Protein AF-A0A811ULX1-F1 (afdb_monomer_lite)

Foldseek 3Di:
DFFPPCQKAWPPRGPDRDDDDDDDADPPGDDDDDTHIGGPDAAWGWDWDKDDDPVDIDIDIDIDHGDDDDDDDDDDDDDDDDDPDDDDDDDDDDPPDDPPNDDDDDDDAPDPCRVVVCCQPVVPCPPVQQDDADDDPVSSCVRVVSVVVSQVVCVVDVNNVVSVVSCCVVPPPPPD

InterPro domains:
  IPR008930 Terpenoid cyclases/protein prenyltransferase alpha-alpha toroid [SSF48239] (124-159)
  IPR011626 Alpha-macroglobulin-like, TED domain [PF07678] (106-167)
  IPR013783 Immunoglobulin-like fold [G3DSA:2.60.40.10] (1-75)
  IPR019742 Alpha-2-macroglobulin, conserved site [PS00477] (133-141)
  IPR047565 Alpha-macroglobulin-like, thiol-ester bond-forming region [SM01419] (125-154)
  IPR050473 Alpha-2-macroglobulin/Complement system [PTHR11412] (7-167)

pLDDT: mean 78.8, std 15.5, range [38.28, 96.44]

Radius of gyration: 26.09 Å; chains: 1; bounding box: 59×41×74 Å

Sequence (176 aa):
MESEKGQFEFLPNYGNNKQTVSAFIQRERSRTVRFKIRPTQVGAIDLKISAVSFLASDVIIKKLKVVYEGTTVWNNEDFFISGEESKIYRLSIPLNIVLGSEHIEISVMDFIMGSMLNLINSGENLDNLIHTPYGCGEQNMFTMVPNLMVLKYLQSTDNANKALNKALNNSYLDFF

Organism: Ceratitis capitata (NCBI:txid7213)

Secondary structure (DSSP, 8-state):
-B-STTSEEESSSTT-SB--------TT--------EEE-SSEEEEEEEEEE-SS-EEEEEEEEEE--SS------------TT----------TTPPTT---------SSTTHHHHHHHHS-SSHHHHSPPP-SSHHHHHHHHHHHHHHHHHHHHSTTHHHHHHHHHHHHSSS--

Structure (mmCIF, N/CA/C/O backbone):
data_AF-A0A811ULX1-F1
#
_entry.id   AF-A0A811ULX1-F1
#
loop_
_atom_site.group_PDB
_atom_site.id
_atom_site.type_symbol
_atom_site.label_atom_id
_atom_site.label_alt_id
_atom_site.label_comp_id
_atom_site.label_asym_id
_atom_site.label_entity_id
_atom_site.label_seq_id
_atom_site.pdbx_PDB_ins_code
_atom_site.Cartn_x
_atom_site.Cartn_y
_atom_site.Cartn_z
_atom_site.occupancy
_atom_site.B_iso_or_equiv
_atom_site.auth_seq_id
_atom_site.auth_comp_id
_atom_site.auth_asym_id
_atom_site.auth_atom_id
_atom_site.pdbx_PDB_model_num
ATOM 1 N N . MET A 1 1 ? 15.719 2.368 -17.580 1.00 89.69 1 MET A N 1
ATOM 2 C CA . MET A 1 1 ? 14.963 2.391 -16.313 1.00 89.69 1 MET A CA 1
ATOM 3 C C . MET A 1 1 ? 15.943 2.573 -15.173 1.00 89.69 1 MET A C 1
ATOM 5 O O . MET A 1 1 ? 17.022 1.990 -15.229 1.00 89.69 1 MET A O 1
ATOM 9 N N . GLU A 1 2 ? 15.596 3.402 -14.196 1.00 89.00 2 GLU A N 1
ATOM 10 C CA . GLU A 1 2 ? 16.445 3.752 -13.049 1.00 89.00 2 GLU A CA 1
ATOM 11 C C . GLU A 1 2 ? 15.737 3.348 -11.751 1.00 89.00 2 GLU A C 1
ATOM 13 O O . GLU A 1 2 ? 14.522 3.502 -11.650 1.00 89.00 2 GLU A O 1
ATOM 18 N N . SER A 1 3 ? 16.498 2.802 -10.802 1.00 83.31 3 SER A N 1
ATOM 19 C CA . SER A 1 3 ? 16.069 2.483 -9.440 1.00 83.31 3 SER A CA 1
ATOM 20 C C . SER A 1 3 ? 16.655 3.534 -8.507 1.00 83.31 3 SER A C 1
ATOM 22 O O . SER A 1 3 ? 17.876 3.693 -8.423 1.00 83.31 3 SER A O 1
ATOM 24 N N . GLU A 1 4 ? 15.792 4.286 -7.831 1.00 80.88 4 GLU A N 1
ATOM 25 C CA . GLU A 1 4 ? 16.216 5.230 -6.803 1.00 80.88 4 GLU A CA 1
ATOM 26 C C . GLU A 1 4 ? 16.336 4.502 -5.463 1.00 80.88 4 GLU A C 1
ATOM 28 O O . GLU A 1 4 ? 15.481 3.695 -5.109 1.00 80.88 4 GLU A O 1
ATOM 33 N N . LYS A 1 5 ? 17.404 4.785 -4.706 1.00 76.56 5 LYS A N 1
ATOM 34 C CA . LYS A 1 5 ? 17.575 4.351 -3.303 1.00 76.56 5 LYS A CA 1
ATOM 35 C C . LYS A 1 5 ? 17.432 2.836 -3.046 1.00 76.56 5 LYS A C 1
ATOM 37 O O . LYS A 1 5 ? 17.141 2.443 -1.925 1.00 76.56 5 LYS A O 1
ATOM 42 N N . GLY A 1 6 ? 17.647 1.989 -4.055 1.00 79.31 6 GLY A N 1
ATOM 43 C CA . GLY A 1 6 ? 17.601 0.532 -3.893 1.00 79.31 6 GLY A CA 1
ATOM 44 C C . GLY A 1 6 ? 16.200 -0.044 -3.654 1.00 79.31 6 GLY A C 1
ATOM 45 O O . GLY A 1 6 ? 16.096 -1.136 -3.106 1.00 79.31 6 GLY A O 1
ATOM 46 N N . GLN A 1 7 ? 15.134 0.655 -4.069 1.00 87.25 7 GLN A N 1
ATOM 47 C CA . GLN A 1 7 ? 13.739 0.211 -3.888 1.00 87.25 7 GLN A CA 1
ATOM 48 C C . GLN A 1 7 ? 13.396 -1.091 -4.641 1.00 87.25 7 GLN A C 1
ATOM 50 O O . GLN A 1 7 ? 12.436 -1.794 -4.313 1.00 87.25 7 GLN A O 1
ATOM 55 N N . PHE A 1 8 ? 14.156 -1.398 -5.690 1.00 90.56 8 PHE A N 1
ATOM 56 C CA . PHE A 1 8 ? 14.062 -2.639 -6.449 1.00 90.56 8 PHE A CA 1
ATOM 57 C C . PHE A 1 8 ? 15.381 -2.942 -7.162 1.00 90.56 8 PHE A C 1
ATOM 59 O O . PHE A 1 8 ? 16.167 -2.040 -7.466 1.00 90.56 8 PHE A O 1
ATOM 66 N N . GLU A 1 9 ? 15.580 -4.214 -7.491 1.00 92.00 9 GLU A N 1
ATOM 67 C CA . GLU A 1 9 ? 16.749 -4.725 -8.206 1.00 92.00 9 GLU A CA 1
ATOM 68 C C . GLU A 1 9 ? 16.380 -5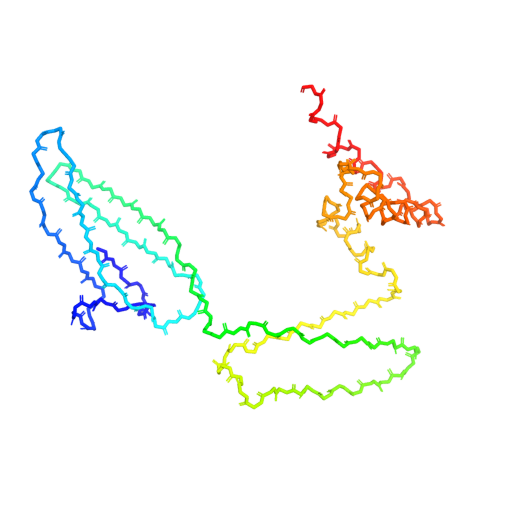.188 -9.619 1.00 92.00 9 GLU A C 1
ATOM 70 O O . GLU A 1 9 ? 15.271 -5.675 -9.858 1.00 92.00 9 GLU A O 1
ATOM 75 N N . PHE A 1 10 ? 17.315 -5.077 -10.566 1.00 92.06 10 PHE A N 1
ATOM 76 C CA . PHE A 1 10 ? 17.152 -5.619 -11.918 1.00 92.06 10 PHE A CA 1
ATOM 77 C C . PHE A 1 10 ? 17.645 -7.069 -12.001 1.00 92.06 10 PHE A C 1
ATOM 79 O O . PHE A 1 10 ? 18.696 -7.412 -11.470 1.00 92.06 10 PHE A O 1
ATOM 86 N N . LEU A 1 11 ? 16.930 -7.922 -12.738 1.00 88.44 11 LEU A N 1
ATOM 87 C CA . LEU A 1 11 ? 17.289 -9.333 -12.933 1.00 88.44 11 LEU A CA 1
ATOM 88 C C . LEU A 1 11 ? 17.819 -9.585 -14.360 1.00 88.44 11 LEU A C 1
ATOM 90 O O . LEU A 1 11 ? 17.172 -9.150 -15.320 1.00 88.44 11 LEU A O 1
ATOM 94 N N . PRO A 1 12 ? 18.940 -10.317 -14.552 1.00 81.19 12 PRO A N 1
ATOM 95 C CA . PRO A 1 12 ? 19.854 -10.887 -13.548 1.00 81.19 12 PRO A CA 1
ATOM 96 C C . PRO A 1 12 ? 20.957 -9.905 -13.096 1.00 81.19 12 PRO A C 1
ATOM 98 O O . PRO A 1 12 ? 21.916 -10.310 -12.448 1.00 81.19 12 PRO A O 1
ATOM 101 N N . ASN A 1 13 ? 20.867 -8.631 -13.484 1.00 79.81 13 ASN A N 1
ATOM 102 C CA . ASN A 1 13 ? 21.897 -7.624 -13.227 1.00 79.81 13 ASN A CA 1
ATOM 103 C C . ASN A 1 13 ? 21.740 -7.009 -11.825 1.00 79.81 13 ASN A C 1
ATOM 105 O O . ASN A 1 13 ? 21.381 -5.835 -11.694 1.00 79.81 13 ASN A O 1
ATOM 109 N N . TYR A 1 14 ? 22.004 -7.814 -10.796 1.00 75.12 14 TYR A N 1
ATOM 110 C CA . TYR A 1 14 ? 21.931 -7.413 -9.390 1.00 75.12 14 TYR A CA 1
ATOM 111 C C . TYR A 1 14 ? 22.919 -6.279 -9.064 1.00 75.12 14 TYR A C 1
ATOM 113 O O . TYR A 1 14 ? 24.009 -6.211 -9.632 1.00 75.12 14 TYR A O 1
ATOM 121 N N . GLY A 1 15 ? 22.537 -5.376 -8.155 1.00 73.00 15 GLY A N 1
ATOM 122 C CA . GLY A 1 15 ? 23.379 -4.265 -7.682 1.00 73.00 15 GLY A CA 1
ATOM 123 C C . GLY A 1 15 ? 23.487 -3.055 -8.621 1.00 73.00 15 GLY A C 1
ATOM 124 O O . GLY A 1 15 ? 24.001 -2.014 -8.218 1.00 73.00 15 GLY A O 1
ATOM 125 N N . ASN A 1 16 ? 22.975 -3.142 -9.852 1.00 80.94 16 ASN A N 1
ATOM 126 C CA . ASN A 1 16 ? 22.928 -1.998 -10.758 1.00 80.94 16 ASN A CA 1
ATOM 127 C C . ASN A 1 16 ? 21.707 -1.117 -10.470 1.00 80.94 16 ASN A C 1
ATOM 129 O O . ASN A 1 16 ? 20.572 -1.576 -10.539 1.00 80.94 16 ASN A O 1
ATOM 133 N N . ASN A 1 17 ? 21.925 0.185 -10.285 1.00 84.25 17 ASN A N 1
ATOM 134 C CA . ASN A 1 17 ? 20.835 1.153 -10.086 1.00 84.25 17 ASN A CA 1
ATOM 135 C C . ASN A 1 17 ? 20.166 1.583 -11.404 1.00 84.25 17 ASN A C 1
ATOM 137 O O . ASN A 1 17 ? 19.201 2.344 -11.407 1.00 84.25 17 ASN A O 1
ATOM 141 N N . LYS A 1 18 ? 20.666 1.115 -12.554 1.00 89.88 18 LYS A N 1
ATOM 142 C CA . LYS A 1 18 ? 20.148 1.469 -13.878 1.00 89.88 18 LYS A CA 1
ATOM 143 C C . LYS A 1 18 ? 20.271 0.300 -14.846 1.00 89.88 18 LYS A C 1
ATOM 145 O O . LYS A 1 18 ? 21.325 -0.323 -14.948 1.00 89.88 18 LYS A O 1
ATOM 150 N N . GLN A 1 19 ? 19.211 0.060 -15.613 1.00 91.31 19 GLN A N 1
ATOM 151 C CA . GLN A 1 19 ? 19.210 -0.871 -16.739 1.00 91.31 19 GLN A CA 1
ATOM 152 C C . GLN A 1 19 ? 18.814 -0.136 -18.021 1.00 91.31 19 GLN A C 1
ATOM 154 O O . GLN A 1 19 ? 17.749 0.488 -18.105 1.00 91.31 19 GLN A O 1
ATOM 159 N N . THR A 1 20 ? 19.673 -0.238 -19.033 1.00 92.44 20 THR A N 1
ATOM 160 C CA . THR A 1 20 ? 19.468 0.340 -20.365 1.00 92.44 20 THR A CA 1
ATOM 161 C C . THR A 1 20 ? 19.304 -0.784 -21.377 1.00 92.44 20 THR A C 1
ATOM 163 O O . THR A 1 20 ? 20.062 -1.751 -21.360 1.00 92.44 20 THR A O 1
ATOM 166 N N . VAL A 1 21 ? 18.319 -0.653 -22.265 1.00 92.06 21 VAL A N 1
ATOM 167 C CA . VAL A 1 21 ? 18.099 -1.581 -23.378 1.00 92.06 21 VAL A CA 1
ATOM 168 C C . VAL A 1 21 ? 18.028 -0.765 -24.658 1.00 92.06 21 VAL A C 1
ATOM 170 O O . VAL A 1 21 ? 17.158 0.093 -24.795 1.00 92.06 21 VAL A O 1
ATOM 173 N N . SER A 1 22 ? 18.934 -1.043 -25.590 1.00 92.62 22 SER A N 1
ATOM 174 C CA . SER A 1 22 ? 18.932 -0.423 -26.913 1.00 92.62 22 SER A CA 1
ATOM 175 C C . SER A 1 22 ? 18.041 -1.220 -27.857 1.00 92.62 22 SER A C 1
ATOM 177 O O . SER A 1 22 ? 18.137 -2.446 -27.938 1.00 92.62 22 SER A O 1
ATOM 179 N N . ALA A 1 23 ? 17.173 -0.530 -28.588 1.00 91.12 23 ALA A N 1
ATOM 180 C CA . ALA A 1 23 ? 16.268 -1.150 -29.540 1.00 91.12 23 ALA A CA 1
ATOM 181 C C . ALA A 1 23 ? 16.173 -0.296 -30.806 1.00 91.12 23 ALA A C 1
ATOM 183 O O . ALA A 1 23 ? 15.938 0.906 -30.736 1.00 91.12 23 ALA A O 1
ATOM 184 N N . PHE A 1 24 ? 16.328 -0.932 -31.967 1.00 92.50 24 PHE A N 1
ATOM 185 C CA . PHE A 1 24 ? 16.025 -0.308 -33.251 1.00 92.50 24 PHE A CA 1
ATOM 186 C C . PHE A 1 24 ? 14.526 -0.430 -33.542 1.00 92.50 24 PHE A C 1
ATOM 188 O O . PHE A 1 24 ? 13.950 -1.512 -33.354 1.00 92.50 24 PHE A O 1
ATOM 195 N N . ILE A 1 25 ? 13.920 0.673 -33.983 1.00 92.38 25 ILE A N 1
ATOM 196 C CA . ILE A 1 25 ? 12.494 0.800 -34.293 1.00 92.38 25 ILE A CA 1
ATOM 197 C C . ILE A 1 25 ? 12.378 1.336 -35.722 1.00 92.38 25 ILE A C 1
ATOM 199 O O . ILE A 1 25 ? 12.942 2.378 -36.047 1.00 92.38 25 ILE A O 1
ATOM 203 N N . GLN A 1 26 ? 11.676 0.602 -36.584 1.00 94.31 26 GLN A N 1
ATOM 204 C CA . GLN A 1 26 ? 11.395 1.041 -37.952 1.00 94.31 26 GLN A CA 1
ATOM 205 C C . GLN A 1 26 ? 10.310 2.128 -37.964 1.00 94.31 26 GLN A C 1
ATOM 207 O O . GLN A 1 26 ? 9.514 2.226 -37.030 1.00 94.31 26 GLN A O 1
ATOM 212 N N . ARG A 1 27 ? 10.256 2.933 -39.036 1.00 93.81 27 ARG A N 1
ATOM 213 C CA . ARG A 1 27 ? 9.204 3.951 -39.210 1.00 93.81 27 ARG A CA 1
ATOM 214 C C . ARG A 1 27 ? 7.822 3.301 -39.098 1.00 93.81 27 ARG A C 1
ATOM 216 O O . ARG A 1 27 ? 7.620 2.209 -39.622 1.00 93.81 27 ARG A O 1
ATOM 223 N N . GLU A 1 28 ? 6.914 3.972 -38.388 1.00 94.38 28 GLU A N 1
ATOM 224 C CA . GLU A 1 28 ? 5.520 3.538 -38.173 1.00 94.38 28 GLU A CA 1
ATOM 225 C C . GLU A 1 28 ? 5.371 2.156 -37.508 1.00 94.38 28 GLU A C 1
ATOM 227 O O . GLU A 1 28 ? 4.325 1.513 -37.580 1.00 94.38 28 GLU A O 1
ATOM 232 N N . ARG A 1 29 ? 6.415 1.681 -36.821 1.00 94.81 29 ARG A N 1
ATOM 233 C 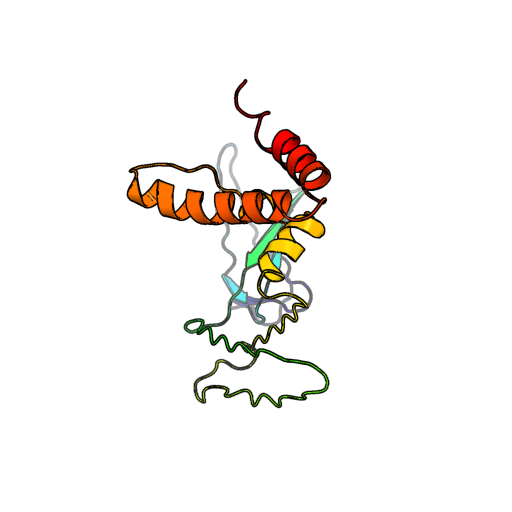CA . ARG A 1 29 ? 6.374 0.455 -36.022 1.00 94.81 29 ARG A CA 1
ATOM 234 C C . ARG A 1 29 ? 6.589 0.776 -34.552 1.00 94.81 29 ARG A C 1
ATOM 236 O O . ARG A 1 29 ? 7.250 1.746 -34.196 1.00 94.81 29 ARG A O 1
ATOM 243 N N . SER A 1 30 ? 6.060 -0.083 -33.691 1.00 93.44 30 SER A N 1
ATOM 244 C CA . SER A 1 30 ? 6.324 -0.067 -32.256 1.00 93.44 30 SER A CA 1
ATOM 245 C C . SER A 1 30 ? 7.149 -1.289 -31.863 1.00 93.44 30 SER A C 1
ATOM 247 O O . SER A 1 30 ? 7.153 -2.318 -32.545 1.00 93.44 30 SER A O 1
ATOM 249 N N . ARG A 1 31 ? 7.883 -1.175 -30.756 1.00 93.69 31 ARG A N 1
ATOM 250 C CA . ARG A 1 31 ? 8.645 -2.284 -30.185 1.00 93.69 31 ARG A CA 1
ATOM 251 C C . ARG A 1 31 ? 8.493 -2.292 -28.675 1.00 93.69 31 ARG A C 1
ATOM 253 O O . ARG A 1 31 ? 8.667 -1.269 -28.024 1.00 93.69 31 ARG A O 1
ATOM 260 N N . THR A 1 32 ? 8.206 -3.463 -28.121 1.00 94.06 32 THR A N 1
ATOM 261 C CA . THR A 1 32 ? 8.093 -3.650 -26.673 1.00 94.06 32 THR A CA 1
ATOM 262 C C . THR A 1 32 ? 9.454 -3.976 -26.073 1.00 94.06 32 THR A C 1
ATOM 264 O O . THR A 1 32 ? 10.139 -4.902 -26.514 1.00 94.06 32 THR A O 1
ATOM 267 N N . VAL A 1 33 ? 9.820 -3.246 -25.023 1.00 93.25 33 VAL A N 1
ATOM 268 C CA . VAL A 1 33 ? 10.984 -3.526 -24.177 1.00 93.25 33 VAL A CA 1
ATOM 269 C C . VAL A 1 33 ? 10.482 -4.007 -22.820 1.00 93.25 33 VAL A C 1
ATOM 271 O O . VAL A 1 33 ? 9.471 -3.522 -22.319 1.00 93.25 33 VAL A O 1
ATOM 274 N N . ARG A 1 34 ? 11.170 -4.990 -22.235 1.00 92.69 34 ARG A N 1
ATOM 275 C CA . ARG A 1 34 ? 10.816 -5.572 -20.938 1.00 92.69 34 ARG A CA 1
ATOM 276 C C . ARG A 1 34 ? 11.974 -5.403 -19.966 1.00 92.69 34 ARG A C 1
ATOM 278 O O . ARG A 1 34 ? 13.105 -5.743 -20.301 1.00 92.69 34 ARG A O 1
ATOM 285 N N . PHE A 1 35 ? 11.661 -4.932 -18.765 1.00 92.75 35 PHE A N 1
ATOM 286 C CA . PHE A 1 35 ? 12.577 -4.872 -17.633 1.00 92.75 35 PHE A CA 1
ATOM 287 C C . PHE A 1 35 ? 12.099 -5.892 -16.604 1.00 92.75 35 PHE A C 1
ATOM 289 O O . PHE A 1 35 ? 10.933 -5.871 -16.212 1.00 92.75 35 PHE A O 1
ATOM 296 N N . LYS A 1 36 ? 12.972 -6.819 -16.207 1.00 92.94 36 LYS A N 1
ATOM 297 C CA . LYS A 1 36 ? 12.681 -7.747 -15.112 1.00 92.94 36 LYS A CA 1
ATOM 298 C C . LYS A 1 36 ? 13.196 -7.113 -13.831 1.00 92.94 36 LYS A C 1
ATOM 300 O O . LYS A 1 36 ? 14.401 -6.903 -13.708 1.00 92.94 36 LYS A O 1
ATOM 305 N N . ILE A 1 37 ? 12.287 -6.806 -12.916 1.00 93.62 37 ILE A N 1
ATOM 306 C CA . ILE A 1 37 ? 12.604 -6.177 -11.635 1.00 93.62 37 ILE A CA 1
ATOM 307 C C . ILE A 1 37 ? 12.107 -7.040 -10.480 1.00 93.62 37 ILE A C 1
ATOM 309 O O . ILE A 1 37 ? 11.099 -7.736 -10.616 1.00 93.62 37 ILE A O 1
ATOM 313 N N . ARG A 1 38 ? 12.805 -6.974 -9.350 1.00 92.94 38 ARG A N 1
ATOM 314 C CA . ARG A 1 38 ? 12.391 -7.549 -8.072 1.00 92.94 38 ARG A CA 1
ATOM 315 C C . ARG A 1 38 ? 12.318 -6.425 -7.034 1.00 92.94 38 ARG A C 1
ATOM 317 O O . ARG A 1 38 ? 13.365 -5.876 -6.695 1.00 92.94 38 ARG A O 1
ATOM 324 N N . PRO A 1 39 ? 11.122 -6.064 -6.545 1.00 93.38 39 PRO A N 1
ATOM 325 C CA . PRO A 1 39 ? 10.992 -5.139 -5.425 1.00 93.38 39 PRO A CA 1
ATOM 326 C C . PRO A 1 39 ? 11.681 -5.675 -4.168 1.00 93.38 39 PRO A C 1
ATOM 328 O O . PRO A 1 39 ? 11.630 -6.877 -3.902 1.00 93.38 39 PRO A O 1
ATOM 331 N N . THR A 1 40 ? 12.313 -4.784 -3.409 1.00 90.44 40 THR A N 1
ATOM 332 C CA . THR A 1 40 ? 13.024 -5.105 -2.156 1.00 90.44 40 THR A CA 1
ATOM 333 C C . THR A 1 40 ? 12.314 -4.555 -0.921 1.00 90.44 40 THR A C 1
ATOM 335 O O . THR A 1 40 ? 12.592 -4.995 0.189 1.00 90.44 40 THR A O 1
ATOM 338 N N . GLN A 1 41 ? 11.379 -3.623 -1.112 1.00 89.06 41 GLN A N 1
ATOM 339 C CA . GLN A 1 41 ? 10.610 -2.982 -0.052 1.00 89.06 41 GLN A CA 1
ATOM 340 C C . GLN A 1 41 ? 9.119 -2.933 -0.390 1.00 89.06 41 GLN A C 1
ATOM 342 O O . GLN A 1 41 ? 8.728 -2.901 -1.559 1.00 89.06 41 GLN A O 1
ATOM 347 N N . VAL A 1 42 ? 8.292 -2.897 0.652 1.00 92.19 42 VAL A N 1
ATOM 348 C CA . VAL A 1 42 ? 6.838 -2.738 0.549 1.00 92.19 42 VAL A CA 1
ATOM 349 C C . VAL A 1 42 ? 6.478 -1.251 0.437 1.00 92.19 42 VAL A C 1
ATOM 351 O O . VAL A 1 42 ? 7.237 -0.380 0.861 1.00 92.19 42 VAL A O 1
ATOM 354 N N . GLY A 1 43 ? 5.328 -0.948 -0.167 1.00 91.75 43 GLY A N 1
ATOM 355 C CA . GLY A 1 43 ? 4.813 0.410 -0.332 1.00 91.75 43 GLY A CA 1
ATOM 356 C C . GLY A 1 43 ? 4.762 0.875 -1.787 1.00 91.75 43 GLY A C 1
ATOM 357 O O . GLY A 1 43 ? 4.776 0.078 -2.725 1.00 91.75 43 GLY A O 1
ATOM 358 N N . ALA A 1 44 ? 4.645 2.189 -1.982 1.00 92.06 44 ALA A N 1
ATOM 359 C CA . ALA A 1 44 ? 4.609 2.794 -3.310 1.00 92.06 44 ALA A CA 1
ATOM 360 C C . ALA A 1 44 ? 6.033 3.042 -3.829 1.00 92.06 44 ALA A C 1
ATOM 362 O O . ALA A 1 44 ? 6.763 3.870 -3.288 1.00 92.06 44 ALA A O 1
ATOM 363 N N . ILE A 1 45 ? 6.405 2.336 -4.894 1.00 93.19 45 ILE A N 1
ATOM 364 C CA . ILE A 1 45 ? 7.695 2.464 -5.576 1.00 93.19 45 ILE A CA 1
ATOM 365 C C . ILE A 1 45 ? 7.495 3.243 -6.873 1.00 93.19 45 ILE A C 1
ATOM 367 O O . ILE A 1 45 ? 6.609 2.914 -7.663 1.00 93.19 45 ILE A O 1
ATOM 371 N N . ASP A 1 46 ? 8.334 4.243 -7.125 1.00 91.88 46 ASP A N 1
ATOM 372 C CA . ASP A 1 46 ? 8.283 5.020 -8.361 1.00 91.88 46 ASP A CA 1
ATOM 373 C C . ASP A 1 46 ? 9.178 4.376 -9.435 1.00 91.88 46 ASP A C 1
ATOM 375 O O . ASP A 1 46 ? 10.395 4.268 -9.303 1.00 91.88 46 ASP A O 1
ATOM 379 N N . LEU A 1 47 ? 8.565 3.930 -10.533 1.00 92.31 47 LEU A N 1
ATOM 380 C CA . LEU A 1 47 ? 9.249 3.357 -11.689 1.00 92.31 47 LEU A CA 1
ATOM 381 C C . LEU A 1 47 ? 9.525 4.452 -12.719 1.00 92.31 47 LEU A C 1
ATOM 383 O O . LEU A 1 47 ? 8.634 4.837 -13.479 1.00 92.31 47 LEU A O 1
ATOM 387 N N . LYS A 1 48 ? 10.771 4.927 -12.773 1.00 93.38 48 LYS A N 1
ATOM 388 C CA . LYS A 1 48 ? 11.218 5.936 -13.740 1.00 93.38 48 LYS A CA 1
ATOM 389 C C . LYS A 1 48 ? 11.797 5.287 -14.999 1.00 93.38 48 LYS A C 1
ATOM 391 O O . LYS A 1 48 ? 12.826 4.598 -14.974 1.00 93.38 48 LYS A O 1
ATOM 396 N N . ILE A 1 49 ? 11.140 5.517 -16.130 1.00 94.19 49 ILE A N 1
ATOM 397 C CA . ILE A 1 49 ? 11.491 4.959 -17.435 1.00 94.19 49 ILE A CA 1
ATOM 398 C C . ILE A 1 49 ? 11.755 6.112 -18.398 1.00 94.19 49 ILE A C 1
ATOM 400 O O . ILE A 1 49 ? 10.840 6.834 -18.774 1.00 94.19 49 ILE A O 1
ATOM 404 N N . SER A 1 50 ? 13.009 6.249 -18.818 1.00 94.81 50 SER A N 1
ATOM 405 C CA . SER A 1 50 ? 13.420 7.228 -19.825 1.00 94.81 50 SER A CA 1
ATOM 406 C C . SER A 1 50 ? 13.655 6.544 -21.169 1.00 94.81 50 SER A C 1
ATOM 408 O O . SER A 1 50 ? 14.358 5.529 -21.230 1.00 94.81 50 SER A O 1
ATOM 410 N N . ALA A 1 51 ? 13.104 7.114 -22.236 1.00 94.69 51 ALA A N 1
ATOM 411 C CA . ALA A 1 51 ? 13.367 6.748 -23.619 1.00 94.69 51 ALA A CA 1
ATOM 412 C C . ALA A 1 51 ? 14.182 7.865 -24.275 1.00 94.69 51 ALA A C 1
ATOM 414 O O . ALA A 1 51 ? 13.758 9.015 -24.285 1.00 94.69 51 ALA A O 1
ATOM 415 N N . VAL A 1 52 ? 15.354 7.534 -24.814 1.00 94.69 52 VAL A N 1
ATOM 416 C CA . VAL A 1 52 ? 16.274 8.511 -25.412 1.00 94.69 52 VAL A CA 1
ATOM 417 C C . VAL A 1 52 ? 16.584 8.088 -26.842 1.00 94.69 52 VAL A C 1
ATOM 419 O O . VAL A 1 52 ? 16.915 6.931 -27.097 1.00 94.69 52 VAL A O 1
ATOM 422 N N . SER A 1 53 ? 16.481 9.033 -27.768 1.00 93.00 53 SER A N 1
ATOM 423 C CA . SER A 1 53 ? 16.885 8.911 -29.168 1.00 93.00 53 SER A CA 1
ATOM 424 C C . SER A 1 53 ? 17.881 10.021 -29.515 1.00 93.00 53 SER A C 1
ATOM 426 O O . SER A 1 53 ? 18.155 10.892 -28.695 1.00 93.00 53 SER A O 1
ATOM 428 N N . PHE A 1 54 ? 18.409 10.017 -30.740 1.00 91.81 54 PHE A N 1
ATOM 429 C CA . PHE A 1 54 ? 19.310 11.079 -31.195 1.00 91.81 54 PHE A CA 1
ATOM 430 C C . PHE A 1 54 ? 18.647 12.470 -31.220 1.00 91.81 54 PHE A C 1
ATOM 432 O O . PHE A 1 54 ? 19.319 13.467 -30.988 1.00 91.81 54 PHE A O 1
ATOM 439 N N . LEU A 1 55 ? 17.339 12.539 -31.497 1.00 94.19 55 LEU A N 1
ATOM 440 C CA . LEU A 1 55 ? 16.620 13.806 -31.693 1.00 94.19 55 LEU A CA 1
ATOM 441 C C . LEU A 1 55 ? 15.787 14.237 -30.481 1.00 94.19 55 LEU A C 1
ATOM 443 O O . LEU A 1 55 ? 15.491 15.417 -30.335 1.00 94.19 55 LEU A O 1
ATOM 447 N N . ALA A 1 56 ? 15.363 13.290 -29.645 1.00 94.56 56 ALA A N 1
ATOM 448 C CA . ALA A 1 56 ? 14.401 13.540 -28.578 1.00 94.56 56 ALA A CA 1
ATOM 449 C C . ALA A 1 56 ? 14.572 12.571 -27.406 1.00 94.56 56 ALA A C 1
ATOM 451 O O . ALA A 1 56 ? 15.051 11.445 -27.576 1.00 94.56 56 ALA A O 1
ATOM 452 N N . SER A 1 57 ? 14.105 12.998 -26.236 1.00 95.81 57 SER A N 1
ATOM 453 C CA . SER A 1 57 ? 14.003 12.188 -25.025 1.00 95.81 57 SER A CA 1
ATOM 454 C C . SER A 1 57 ? 12.620 12.362 -24.408 1.00 95.81 57 SER A C 1
ATOM 456 O O . SER A 1 57 ? 12.081 13.463 -24.415 1.00 95.81 57 SER A O 1
ATOM 458 N N . ASP A 1 58 ? 12.097 11.291 -23.824 1.00 96.44 58 ASP A N 1
ATOM 459 C CA . ASP A 1 58 ? 10.845 11.277 -23.069 1.00 96.44 58 ASP A CA 1
ATOM 460 C C . ASP A 1 58 ? 11.017 10.477 -21.769 1.00 96.44 58 ASP A C 1
ATOM 462 O O . ASP A 1 58 ? 11.865 9.579 -21.689 1.00 96.44 58 ASP A O 1
ATOM 466 N N . VAL A 1 59 ? 10.255 10.817 -20.730 1.00 96.00 59 VAL A N 1
ATOM 467 C CA . VAL A 1 59 ? 10.344 10.195 -19.404 1.00 96.00 59 VAL A CA 1
ATOM 468 C C . VAL A 1 59 ? 8.956 9.962 -18.829 1.00 96.00 59 VAL A C 1
ATOM 470 O O . VAL A 1 59 ? 8.158 10.882 -18.690 1.00 96.00 59 VAL A O 1
ATOM 473 N N . ILE A 1 60 ? 8.715 8.728 -18.392 1.00 95.62 60 ILE A N 1
ATOM 474 C CA . ILE A 1 60 ? 7.499 8.326 -17.689 1.00 95.62 60 ILE A CA 1
ATOM 475 C C . ILE A 1 60 ? 7.866 7.879 -16.275 1.00 95.62 60 ILE A C 1
ATOM 477 O O . ILE A 1 60 ? 8.804 7.104 -16.080 1.00 95.62 60 ILE A O 1
ATOM 481 N N . ILE A 1 61 ? 7.091 8.337 -15.293 1.00 94.31 61 ILE A N 1
ATOM 482 C CA . ILE A 1 61 ? 7.166 7.886 -13.901 1.00 94.31 61 ILE A CA 1
ATOM 483 C C . ILE A 1 61 ? 5.853 7.179 -13.574 1.00 94.31 61 ILE A C 1
ATOM 485 O O . ILE A 1 61 ? 4.780 7.767 -13.701 1.00 94.31 61 ILE A O 1
ATOM 489 N N . LYS A 1 62 ? 5.925 5.906 -13.173 1.00 93.00 62 LYS A N 1
ATOM 490 C CA . LYS A 1 62 ? 4.747 5.099 -12.830 1.00 93.00 62 LYS A CA 1
ATOM 491 C C . LYS A 1 62 ? 4.872 4.515 -11.429 1.00 93.00 62 LYS A C 1
ATOM 493 O O . LYS A 1 62 ? 5.865 3.867 -11.128 1.00 93.00 62 LYS A O 1
ATOM 498 N N . LYS A 1 63 ? 3.838 4.672 -10.603 1.00 93.06 63 LYS A N 1
ATOM 499 C CA . LYS A 1 63 ? 3.780 4.072 -9.265 1.00 93.06 63 LYS A CA 1
ATOM 500 C C . LYS A 1 63 ? 3.471 2.576 -9.336 1.00 93.06 63 LYS A C 1
ATOM 502 O O . LYS A 1 63 ? 2.499 2.167 -9.970 1.00 93.06 63 LYS A O 1
ATOM 507 N N . LEU A 1 64 ? 4.278 1.774 -8.651 1.00 94.38 64 LEU A N 1
ATOM 508 C CA . LEU A 1 64 ? 4.057 0.360 -8.384 1.00 94.38 64 LEU A CA 1
ATOM 509 C C . LEU A 1 64 ? 3.717 0.193 -6.902 1.00 94.38 64 LEU A C 1
ATOM 511 O O . LEU A 1 64 ? 4.541 0.482 -6.039 1.00 94.38 64 LEU A O 1
ATOM 515 N N . LYS A 1 65 ? 2.503 -0.278 -6.608 1.00 95.56 65 LYS A N 1
ATOM 516 C CA . LYS A 1 65 ? 2.089 -0.619 -5.244 1.00 95.56 65 LYS A CA 1
ATOM 517 C C . LYS A 1 65 ? 2.571 -2.029 -4.917 1.00 95.56 65 LYS A C 1
ATOM 519 O O . LYS A 1 65 ? 2.053 -2.997 -5.467 1.00 95.56 65 LYS A O 1
ATOM 524 N N . VAL A 1 66 ? 3.548 -2.128 -4.027 1.00 95.44 66 VAL A N 1
ATOM 525 C CA . VAL A 1 66 ? 4.013 -3.385 -3.442 1.00 95.44 66 VAL A CA 1
ATOM 526 C C . VAL A 1 66 ? 3.312 -3.568 -2.106 1.00 95.44 66 VAL A C 1
ATOM 528 O O . VAL A 1 66 ? 3.219 -2.628 -1.318 1.00 95.44 66 VAL A O 1
ATOM 531 N N . VAL A 1 67 ? 2.793 -4.766 -1.873 1.00 94.50 67 VAL A N 1
ATOM 532 C CA . VAL A 1 67 ? 2.082 -5.143 -0.649 1.00 94.50 67 VAL A CA 1
ATOM 533 C C . VAL A 1 67 ? 2.801 -6.311 0.010 1.00 94.50 67 VAL A C 1
ATOM 535 O O . VAL A 1 67 ? 3.547 -7.025 -0.662 1.00 94.50 67 VAL A O 1
ATOM 538 N N . TYR A 1 68 ? 2.573 -6.486 1.308 1.00 94.44 68 TYR A N 1
ATOM 539 C CA . TYR A 1 68 ? 3.010 -7.679 2.023 1.00 94.44 68 TYR A CA 1
ATOM 540 C C . TYR A 1 68 ? 2.361 -8.933 1.433 1.00 94.44 68 TYR A C 1
ATOM 542 O O . TYR A 1 68 ? 1.252 -8.892 0.893 1.00 94.44 68 TYR A O 1
ATOM 550 N N . GLU A 1 69 ? 3.066 -10.049 1.540 1.00 91.31 69 GLU A N 1
ATOM 551 C CA . GLU A 1 69 ? 2.532 -11.369 1.256 1.00 91.31 69 GLU A CA 1
ATOM 552 C C . GLU A 1 69 ? 1.475 -11.808 2.286 1.00 91.31 69 GLU A C 1
ATOM 554 O O . GLU A 1 69 ? 1.276 -11.190 3.331 1.00 91.31 69 GLU A O 1
ATOM 559 N N . GLY A 1 70 ? 0.789 -12.914 1.992 1.00 91.31 70 GLY A N 1
ATOM 560 C CA . GLY A 1 70 ? -0.217 -13.486 2.883 1.00 91.31 70 GLY A CA 1
ATOM 561 C C . GLY A 1 70 ? -1.603 -12.859 2.725 1.00 91.31 70 GLY A C 1
ATOM 562 O O . GLY A 1 70 ? -1.961 -12.342 1.669 1.00 91.31 70 GLY A O 1
ATOM 563 N N . THR A 1 71 ? -2.425 -12.992 3.766 1.00 90.19 71 THR A N 1
ATOM 564 C CA . THR A 1 71 ? -3.798 -12.469 3.814 1.00 90.19 71 THR A CA 1
ATOM 565 C C . THR A 1 71 ? -3.916 -11.488 4.968 1.00 90.19 71 THR A C 1
ATOM 567 O O . THR A 1 71 ? -3.554 -11.820 6.095 1.00 90.19 71 THR A O 1
ATOM 570 N N . THR A 1 72 ? -4.431 -10.291 4.692 1.00 90.00 72 THR A N 1
ATOM 571 C CA . THR A 1 72 ? -4.675 -9.281 5.725 1.00 90.00 72 THR A CA 1
ATOM 572 C C . THR A 1 72 ? -5.770 -9.758 6.672 1.00 90.00 72 THR A C 1
ATOM 574 O O . THR A 1 72 ? -6.885 -10.049 6.239 1.00 90.00 72 THR A O 1
ATOM 577 N N . VAL A 1 73 ? -5.454 -9.813 7.964 1.00 88.75 73 VAL A N 1
ATOM 578 C CA . VAL A 1 73 ? -6.410 -10.109 9.033 1.00 88.75 73 VAL A CA 1
ATOM 579 C C . VAL A 1 73 ? -6.631 -8.834 9.830 1.00 88.75 73 VAL A C 1
ATOM 581 O O . VAL A 1 73 ? -5.675 -8.234 10.315 1.00 88.75 73 VAL A O 1
ATOM 584 N N . TRP A 1 74 ? -7.891 -8.432 9.957 1.00 88.12 74 TRP A N 1
ATOM 585 C CA . TRP A 1 74 ? -8.295 -7.292 10.770 1.00 88.12 74 TRP A CA 1
ATOM 586 C C . TRP A 1 74 ? -8.819 -7.796 12.110 1.00 88.12 74 TRP A C 1
ATOM 588 O O . TRP A 1 74 ? -9.696 -8.657 12.133 1.00 88.12 74 TRP A O 1
ATOM 598 N N . ASN A 1 75 ? -8.298 -7.250 13.207 1.00 86.88 75 ASN A N 1
ATOM 599 C CA . ASN A 1 75 ? -8.878 -7.421 14.534 1.00 86.88 75 ASN A CA 1
ATOM 600 C C . ASN A 1 75 ? -9.232 -6.040 15.079 1.00 86.88 75 ASN A C 1
ATOM 602 O O . ASN A 1 75 ? -8.368 -5.167 15.142 1.00 86.88 75 ASN A O 1
ATOM 606 N N . ASN A 1 76 ? -10.498 -5.845 15.424 1.00 88.31 76 ASN A N 1
ATOM 607 C CA . ASN A 1 76 ? -11.008 -4.594 15.962 1.00 88.31 76 ASN A CA 1
ATOM 608 C C . ASN A 1 76 ? -11.529 -4.857 17.377 1.00 88.31 76 ASN A C 1
ATOM 610 O O . ASN A 1 76 ? -12.208 -5.855 17.608 1.00 88.31 76 ASN A O 1
ATOM 614 N N . GLU A 1 77 ? -11.150 -3.988 18.310 1.00 86.69 77 GLU A N 1
ATOM 615 C CA . GLU A 1 77 ? -11.517 -4.080 19.719 1.00 86.69 77 GLU A CA 1
ATOM 616 C C . GLU A 1 77 ? -11.962 -2.701 20.193 1.00 86.69 77 GLU A C 1
ATOM 618 O O . GLU A 1 77 ? -11.202 -1.733 20.099 1.00 86.69 77 GLU A O 1
ATOM 623 N N . ASP A 1 78 ? -13.173 -2.637 20.735 1.00 86.50 78 ASP A N 1
ATOM 624 C CA . ASP A 1 78 ? -13.789 -1.393 21.174 1.00 86.50 78 ASP A CA 1
ATOM 625 C C . ASP A 1 78 ? -13.829 -1.308 22.702 1.00 86.50 78 ASP A C 1
ATOM 627 O O . ASP A 1 78 ? -14.205 -2.251 23.405 1.00 86.50 78 ASP A O 1
ATOM 631 N N . PHE A 1 79 ? -13.503 -0.127 23.230 1.00 84.88 79 PHE A N 1
ATOM 632 C CA . PHE A 1 79 ? -13.566 0.159 24.660 1.00 84.88 79 PHE A CA 1
ATOM 633 C C . PHE A 1 79 ? -14.427 1.387 24.918 1.00 84.88 79 PHE A C 1
ATOM 635 O O . PHE A 1 79 ? -14.138 2.478 24.438 1.00 84.88 79 PHE A O 1
ATOM 642 N N . PHE A 1 80 ? -15.448 1.231 25.758 1.00 86.00 80 PHE A N 1
ATOM 643 C CA . PHE A 1 80 ? -16.137 2.375 26.344 1.00 86.00 80 PHE A CA 1
ATOM 644 C C . PHE A 1 80 ? -15.379 2.843 27.588 1.00 86.00 80 PHE A C 1
ATOM 646 O O . PHE A 1 80 ? -15.115 2.025 28.472 1.00 86.00 80 PHE A O 1
ATOM 653 N N . ILE A 1 81 ? -15.021 4.122 27.664 1.00 85.06 81 ILE A N 1
ATOM 654 C CA . ILE A 1 81 ? -14.339 4.725 28.818 1.00 85.06 81 ILE A CA 1
ATOM 655 C C . ILE A 1 81 ? -15.273 5.785 29.401 1.00 85.06 81 ILE A C 1
ATOM 657 O O . ILE A 1 81 ? -15.781 6.627 28.665 1.00 85.06 81 ILE A O 1
ATOM 661 N N . SER A 1 82 ? -15.518 5.729 30.711 1.00 83.50 82 SER A N 1
ATOM 662 C CA . SER A 1 82 ? -16.391 6.673 31.412 1.00 83.50 82 SER A CA 1
ATOM 663 C C . SER A 1 82 ? -15.668 7.291 32.603 1.00 83.50 82 SER A C 1
ATOM 665 O O . SER A 1 82 ? -15.080 6.578 33.411 1.00 83.50 82 SER A O 1
ATOM 667 N N . GLY A 1 83 ? -15.747 8.616 32.746 1.00 83.50 83 GLY A N 1
ATOM 668 C CA . GLY A 1 83 ? -15.130 9.334 33.864 1.00 83.50 83 GLY A CA 1
ATOM 669 C C . GLY A 1 83 ? -13.605 9.186 33.895 1.00 83.50 83 GLY A C 1
ATOM 670 O O . GLY A 1 83 ? -12.947 9.330 32.871 1.00 83.50 83 GLY A O 1
ATOM 671 N N . GLU A 1 84 ? -13.047 8.902 35.071 1.00 84.94 84 GLU A N 1
ATOM 672 C CA . GLU A 1 84 ? -11.596 8.773 35.299 1.00 84.94 84 GLU A CA 1
ATOM 673 C C . GLU A 1 84 ? -11.082 7.325 35.143 1.00 84.94 84 GLU A C 1
ATOM 675 O O . GLU A 1 84 ? -10.050 6.947 35.700 1.00 84.94 84 GLU A O 1
ATOM 680 N N . GLU A 1 85 ? -11.804 6.477 34.407 1.00 88.00 85 GLU A N 1
ATOM 681 C CA . GLU A 1 85 ? -11.385 5.097 34.165 1.00 88.00 85 GLU A CA 1
ATOM 682 C C . GLU A 1 85 ? -10.163 5.014 33.236 1.00 88.00 85 GLU A C 1
ATOM 684 O O . GLU A 1 85 ? -10.077 5.686 32.209 1.00 88.00 85 GLU A O 1
ATOM 689 N N . SER A 1 86 ? -9.238 4.105 33.553 1.00 86.94 86 SER A N 1
ATOM 690 C CA . SER A 1 86 ? -8.132 3.727 32.670 1.00 86.94 86 SER A CA 1
ATOM 691 C C . SER A 1 86 ? -8.252 2.256 32.291 1.00 86.94 86 SER A C 1
ATOM 693 O O . SER A 1 86 ? -8.400 1.391 33.157 1.00 86.94 86 SER A O 1
ATOM 695 N N . LYS A 1 87 ? -8.184 1.961 30.989 1.00 86.69 87 LYS A N 1
ATOM 696 C CA . LYS A 1 87 ? -8.228 0.596 30.453 1.00 86.69 87 LYS A CA 1
ATOM 697 C C . LYS A 1 87 ? -6.916 0.265 29.757 1.00 86.69 87 LYS A C 1
ATOM 699 O O . LYS A 1 87 ? -6.439 1.016 28.913 1.00 86.69 87 LYS A O 1
ATOM 704 N N . ILE A 1 88 ? -6.341 -0.880 30.118 1.00 87.38 88 ILE A N 1
ATOM 705 C CA . ILE A 1 88 ? -5.120 -1.403 29.504 1.00 87.38 88 ILE A CA 1
ATOM 706 C C . ILE A 1 88 ? -5.526 -2.410 28.434 1.00 87.38 88 ILE A C 1
ATOM 708 O O . ILE A 1 88 ? -6.147 -3.425 28.7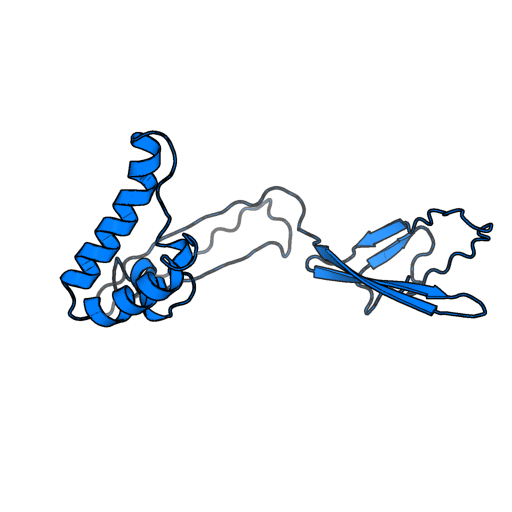47 1.00 87.38 88 ILE A O 1
ATOM 712 N N . TYR A 1 89 ? -5.115 -2.161 27.194 1.00 85.75 89 TYR A N 1
ATOM 713 C CA . TYR A 1 89 ? -5.250 -3.124 26.110 1.00 85.75 89 TYR A CA 1
ATOM 714 C C . TYR A 1 89 ? -3.928 -3.851 25.860 1.00 85.75 89 TYR A C 1
ATOM 716 O O . TYR A 1 89 ? -2.863 -3.234 25.794 1.00 85.75 89 TYR A O 1
ATOM 724 N N . ARG A 1 90 ? -3.995 -5.178 25.724 1.00 87.69 90 ARG A N 1
ATOM 725 C CA . ARG A 1 90 ? -2.849 -6.016 25.360 1.00 87.69 90 ARG A CA 1
ATOM 726 C C . ARG A 1 90 ? -3.039 -6.520 23.941 1.00 87.69 90 ARG A C 1
ATOM 728 O O . ARG A 1 90 ? -3.883 -7.378 23.693 1.00 87.69 90 ARG A O 1
ATOM 735 N N . LEU A 1 91 ? -2.222 -6.002 23.033 1.00 85.44 91 LEU A N 1
ATOM 736 C CA . LEU A 1 91 ? -2.235 -6.421 21.642 1.00 85.44 91 LEU A CA 1
ATOM 737 C C . LEU A 1 91 ? -1.816 -7.890 21.528 1.00 85.44 91 LEU A C 1
ATOM 739 O O . LEU A 1 91 ? -0.720 -8.271 21.941 1.00 85.44 91 LEU A O 1
ATOM 743 N N . SER A 1 92 ? -2.692 -8.704 20.946 1.00 85.81 92 SER A N 1
ATOM 744 C CA . SER A 1 92 ? -2.424 -10.116 20.682 1.00 85.81 92 SER A CA 1
ATOM 745 C C . SER A 1 92 ? -2.000 -10.283 19.226 1.00 85.81 92 SER A C 1
ATOM 747 O O . SER A 1 92 ? -2.841 -10.386 18.338 1.00 85.81 92 SER A O 1
ATOM 749 N N . ILE A 1 93 ? -0.689 -10.271 18.974 1.00 85.31 93 ILE A N 1
ATOM 750 C CA . ILE A 1 93 ? -0.140 -10.463 17.626 1.00 85.31 93 ILE A CA 1
ATOM 751 C C . ILE A 1 93 ? -0.085 -11.970 17.320 1.00 85.31 93 ILE A C 1
ATOM 753 O O . ILE A 1 93 ? 0.491 -12.724 18.112 1.00 85.31 93 ILE A O 1
ATOM 757 N N . PRO A 1 94 ? -0.663 -12.439 16.199 1.00 86.56 94 PRO A N 1
ATOM 758 C CA . PRO A 1 94 ? -0.637 -13.852 15.845 1.00 86.56 94 PRO A CA 1
ATOM 759 C C . PRO A 1 94 ? 0.787 -14.321 15.505 1.00 86.56 94 PRO A C 1
ATOM 761 O O . PRO A 1 94 ? 1.573 -13.592 14.905 1.00 86.56 94 PRO A O 1
ATOM 764 N N . LEU A 1 95 ? 1.119 -15.568 15.859 1.00 87.50 95 LEU A N 1
ATOM 765 C CA . LEU A 1 95 ? 2.476 -16.115 15.694 1.00 87.50 95 LEU A CA 1
ATOM 766 C C . LEU A 1 95 ? 2.904 -16.234 14.219 1.00 87.50 95 LEU A C 1
ATOM 768 O O . LEU A 1 95 ? 4.088 -16.175 13.908 1.00 87.50 95 LEU A O 1
ATOM 772 N N . ASN A 1 96 ? 1.946 -16.401 13.309 1.00 90.25 96 ASN A N 1
ATOM 773 C CA . ASN A 1 96 ? 2.161 -16.538 11.868 1.00 90.25 96 ASN A CA 1
ATOM 774 C C . ASN A 1 96 ? 2.119 -15.193 11.115 1.00 90.25 96 ASN A C 1
ATOM 776 O O . ASN A 1 96 ? 1.747 -15.163 9.941 1.00 90.25 96 ASN A O 1
ATOM 780 N N . ILE A 1 97 ? 2.456 -14.088 11.783 1.00 91.50 97 ILE A N 1
ATOM 781 C CA . ILE A 1 97 ? 2.495 -12.754 11.176 1.00 91.50 97 ILE A CA 1
ATOM 782 C C . ILE A 1 97 ? 3.661 -12.602 10.186 1.00 91.50 97 ILE A C 1
ATOM 784 O O . ILE A 1 97 ? 4.762 -13.111 10.401 1.00 91.50 97 ILE A O 1
ATOM 788 N N . VAL A 1 98 ? 3.424 -11.855 9.105 1.00 93.50 98 VAL A N 1
ATOM 789 C CA . VAL A 1 98 ? 4.484 -11.382 8.205 1.00 93.50 98 VAL A CA 1
ATOM 790 C C . VAL A 1 98 ? 5.198 -10.207 8.872 1.00 93.50 98 VAL A C 1
ATOM 792 O O . VAL A 1 98 ? 4.566 -9.211 9.216 1.00 93.50 98 VAL A O 1
ATOM 795 N N . LEU A 1 99 ? 6.509 -10.310 9.077 1.00 90.06 99 LEU A N 1
ATOM 796 C CA . LEU A 1 99 ? 7.279 -9.283 9.788 1.00 90.06 99 LEU A CA 1
ATOM 797 C C . LEU A 1 99 ? 7.173 -7.909 9.106 1.00 90.06 99 LEU A C 1
ATOM 799 O O . LEU A 1 99 ? 7.387 -7.794 7.900 1.00 90.06 99 LEU A O 1
ATOM 803 N N . GLY A 1 100 ? 6.872 -6.868 9.886 1.00 88.62 100 GLY A N 1
ATOM 804 C CA . GLY A 1 100 ? 6.708 -5.496 9.403 1.00 88.62 100 GLY A CA 1
ATOM 805 C C . GLY A 1 100 ? 5.329 -5.209 8.805 1.00 88.62 100 GLY A C 1
ATOM 806 O O . GLY A 1 100 ? 5.064 -4.065 8.430 1.00 88.62 100 GLY A O 1
ATOM 807 N N . SER A 1 101 ? 4.458 -6.219 8.683 1.00 92.50 101 SER A N 1
ATOM 808 C CA . SER A 1 101 ? 3.082 -6.052 8.192 1.00 92.50 101 SER A CA 1
ATOM 809 C C . SER A 1 101 ? 2.108 -5.572 9.266 1.00 92.50 101 SER A C 1
ATOM 811 O O . SER A 1 101 ? 0.967 -5.240 8.945 1.00 92.50 101 SER A O 1
ATOM 813 N N . GLU A 1 102 ? 2.539 -5.530 10.529 1.00 90.12 102 GLU A N 1
ATOM 814 C CA . GLU A 1 102 ? 1.729 -5.032 11.627 1.00 90.12 102 GLU A CA 1
ATOM 815 C C . GLU A 1 102 ? 1.295 -3.580 11.395 1.00 90.12 102 GLU A C 1
ATOM 817 O O . GLU A 1 102 ? 2.084 -2.697 11.057 1.00 90.12 102 GLU A O 1
ATOM 822 N N . HIS A 1 103 ? 0.007 -3.327 11.598 1.00 89.94 103 HIS A N 1
ATOM 823 C CA . HIS A 1 103 ? -0.566 -1.995 11.541 1.00 89.94 103 HIS A CA 1
ATOM 824 C C . HIS A 1 103 ? -1.583 -1.861 12.668 1.00 89.94 103 HIS A C 1
ATOM 826 O O . HIS A 1 103 ? -2.467 -2.705 12.809 1.00 89.94 103 HIS A O 1
ATOM 832 N N . ILE A 1 104 ? -1.424 -0.827 13.493 1.00 89.62 104 ILE A N 1
ATOM 833 C CA . ILE A 1 104 ? -2.296 -0.548 14.632 1.00 89.62 104 ILE A CA 1
ATOM 834 C C . ILE A 1 104 ? -2.852 0.852 14.432 1.00 89.62 104 ILE A C 1
ATOM 836 O O . ILE A 1 104 ? -2.093 1.813 14.311 1.00 89.62 104 ILE A O 1
ATOM 840 N N . GLU A 1 105 ? -4.172 0.950 14.438 1.00 89.00 105 GLU A N 1
ATOM 841 C CA . GLU A 1 105 ? -4.896 2.211 14.416 1.00 89.00 105 GLU A CA 1
ATOM 842 C C . GLU A 1 105 ? -5.694 2.328 15.715 1.00 89.00 105 GLU A C 1
ATOM 844 O O . GLU A 1 105 ? -6.354 1.378 16.135 1.00 89.00 105 GLU A O 1
ATOM 849 N N . IL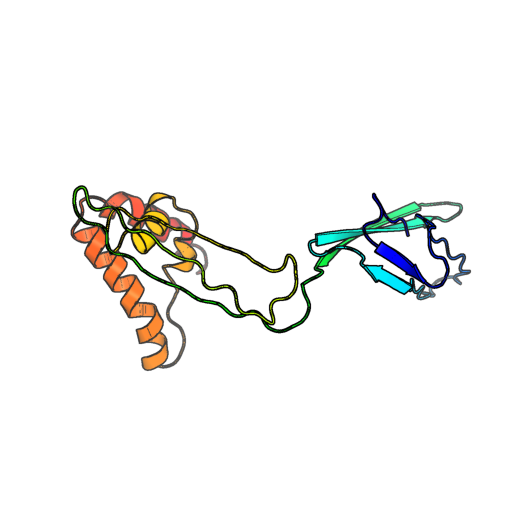E A 1 106 ? -5.594 3.481 16.376 1.00 87.75 106 ILE A N 1
ATOM 850 C CA . ILE A 1 106 ? -6.343 3.785 17.596 1.00 87.75 106 ILE A CA 1
ATOM 851 C C . ILE A 1 106 ? -7.182 5.019 17.306 1.00 87.75 106 ILE A C 1
ATOM 853 O O . ILE A 1 106 ? -6.646 6.063 16.936 1.00 87.75 106 ILE A O 1
ATOM 857 N N . SER A 1 107 ? -8.489 4.897 17.513 1.00 83.50 107 SER A N 1
ATOM 858 C CA . SER A 1 107 ? -9.436 5.999 17.398 1.00 83.50 107 SER A CA 1
ATOM 859 C C . SER A 1 107 ? -10.138 6.201 18.735 1.00 83.50 107 SER A C 1
ATOM 861 O O . SER A 1 107 ? -10.579 5.238 19.360 1.00 83.50 107 SER A O 1
ATOM 863 N N . VAL A 1 108 ? -10.208 7.453 19.190 1.00 83.69 108 VAL A N 1
ATOM 864 C CA . VAL A 1 108 ? -10.882 7.843 20.433 1.00 83.69 108 VAL A CA 1
ATOM 865 C C . VAL A 1 108 ? -11.957 8.857 20.090 1.00 83.69 108 VAL A C 1
ATOM 867 O O . VAL A 1 108 ? -11.727 9.797 19.329 1.00 83.69 108 VAL A O 1
ATOM 870 N N . MET A 1 109 ? -13.147 8.639 20.636 1.00 77.56 109 MET A N 1
ATOM 871 C CA . MET A 1 109 ? -14.336 9.420 20.336 1.00 77.56 109 MET A CA 1
ATOM 872 C C . MET A 1 109 ? -15.048 9.788 21.633 1.00 77.56 109 MET A C 1
ATOM 874 O O . MET A 1 109 ? -15.392 8.912 22.423 1.00 77.56 109 MET A O 1
ATOM 878 N N . ASP A 1 110 ? -15.337 11.076 21.805 1.00 73.00 110 ASP A N 1
ATOM 879 C CA . ASP A 1 110 ? -15.993 11.620 23.007 1.00 73.00 110 ASP A CA 1
ATOM 880 C C . ASP A 1 110 ? -17.504 11.332 23.059 1.00 73.00 110 ASP A C 1
ATOM 882 O O . ASP A 1 110 ? -18.193 11.649 24.027 1.00 73.00 110 ASP A O 1
ATOM 886 N N . PHE A 1 111 ? -18.049 10.744 21.995 1.00 70.25 111 PHE A N 1
ATOM 887 C CA . PHE A 1 111 ? -19.455 10.393 21.879 1.00 70.25 111 PHE A CA 1
ATOM 888 C C . PHE A 1 111 ? -19.600 9.061 21.147 1.00 70.25 111 PHE A C 1
ATOM 890 O O . PHE A 1 111 ? -18.814 8.748 20.254 1.00 70.25 111 PHE A O 1
ATOM 897 N N . ILE A 1 112 ? -20.642 8.293 21.468 1.00 69.12 112 ILE A N 1
ATOM 898 C CA . ILE A 1 112 ? -20.898 6.987 20.835 1.00 69.12 112 ILE A CA 1
ATOM 899 C C . ILE A 1 112 ? -21.140 7.149 19.324 1.00 69.12 112 ILE A C 1
ATOM 901 O O . ILE A 1 112 ? -20.687 6.333 18.531 1.00 69.12 112 ILE A O 1
ATOM 905 N N . MET A 1 113 ? -21.773 8.251 18.903 1.00 66.50 113 MET A N 1
ATOM 906 C CA . MET A 1 113 ? -21.896 8.621 17.481 1.00 66.50 113 MET A CA 1
ATOM 907 C C . MET A 1 113 ? -20.726 9.502 17.004 1.00 66.50 113 MET A C 1
ATOM 909 O O . MET A 1 113 ? -20.812 10.153 15.969 1.00 66.50 113 MET A O 1
ATOM 913 N N . GLY A 1 114 ? -19.634 9.576 17.763 1.00 64.31 114 GLY A N 1
ATOM 914 C CA . GLY A 1 114 ? -18.494 10.453 17.502 1.00 64.31 114 GLY A CA 1
ATOM 915 C C . GLY A 1 114 ? -17.777 10.149 16.189 1.00 64.31 114 GLY A C 1
ATOM 916 O O . GLY A 1 114 ? -17.308 11.077 15.548 1.00 64.31 114 GLY A O 1
ATOM 917 N N . SER A 1 115 ? -17.759 8.896 15.727 1.00 63.97 115 SER A N 1
ATOM 918 C CA . SER A 1 115 ? -17.202 8.489 14.428 1.00 63.97 115 SER A CA 1
ATOM 919 C C . SER A 1 115 ? -17.991 9.131 13.296 1.00 63.97 115 SER A C 1
ATOM 921 O O . SER A 1 115 ? -17.436 9.806 12.437 1.00 63.97 115 SER A O 1
ATOM 923 N N . MET A 1 116 ? -19.312 8.996 13.360 1.00 63.78 116 MET A N 1
ATOM 924 C CA . MET A 1 116 ? -20.266 9.618 12.448 1.00 63.78 116 MET A CA 1
ATOM 925 C C . MET A 1 116 ? -20.148 11.147 12.463 1.00 63.78 116 MET A C 1
ATOM 927 O O . MET A 1 116 ? -20.202 11.786 11.417 1.00 63.78 116 MET A O 1
ATOM 931 N N . LEU A 1 117 ? -19.935 11.745 13.636 1.00 61.06 117 LEU A N 1
ATOM 932 C CA . LEU A 1 117 ? -19.855 13.197 13.791 1.00 61.06 117 LEU A CA 1
ATOM 933 C C . LEU A 1 117 ? -18.512 13.801 13.440 1.00 61.06 117 LEU A C 1
ATOM 935 O O . LEU A 1 117 ? -18.499 14.904 12.909 1.00 61.06 117 LEU A O 1
ATOM 939 N N . ASN A 1 118 ? -17.404 13.110 13.686 1.00 60.50 118 ASN A N 1
ATOM 940 C CA . ASN A 1 118 ? -16.100 13.520 13.177 1.00 60.50 118 ASN A CA 1
ATOM 941 C C . ASN A 1 118 ? -16.138 13.579 11.650 1.00 60.50 118 ASN A C 1
ATOM 943 O O . ASN A 1 118 ? -15.692 14.564 11.075 1.00 60.50 118 ASN A O 1
ATOM 947 N N . LEU A 1 119 ? -16.771 12.604 10.994 1.00 58.88 119 LEU A N 1
ATOM 948 C CA . LEU A 1 119 ? -16.963 12.626 9.540 1.00 58.88 119 LEU A CA 1
ATOM 949 C C . LEU A 1 119 ? -17.810 13.832 9.081 1.00 58.88 119 LEU A C 1
ATOM 951 O O . LEU A 1 119 ? -17.516 14.454 8.061 1.00 58.88 119 LEU A O 1
ATOM 955 N N . ILE A 1 120 ? -18.828 14.223 9.855 1.00 57.03 120 ILE A N 1
ATOM 956 C CA . ILE A 1 120 ? -19.674 15.387 9.537 1.00 57.03 120 ILE A CA 1
ATOM 957 C C . ILE A 1 120 ? -18.969 16.726 9.828 1.00 57.03 120 ILE A C 1
ATOM 959 O O . ILE A 1 120 ? -19.050 17.652 9.020 1.00 57.03 120 ILE A O 1
ATOM 963 N N . ASN A 1 121 ? -18.278 16.841 10.963 1.00 55.50 121 ASN A N 1
ATOM 964 C CA . ASN A 1 121 ? -17.698 18.088 11.474 1.00 55.50 121 ASN A CA 1
ATOM 965 C C . ASN A 1 121 ? -16.334 18.409 10.857 1.00 55.50 121 ASN A C 1
ATOM 967 O O . ASN A 1 121 ? -16.074 19.572 10.548 1.00 55.50 121 ASN A O 1
ATOM 971 N N . SER A 1 122 ? -15.485 17.400 10.635 1.00 57.19 122 SER A N 1
ATOM 972 C CA . SER A 1 122 ? -14.221 17.566 9.906 1.00 57.19 122 SER A CA 1
ATOM 973 C C . SER A 1 122 ? -14.478 17.819 8.424 1.00 57.19 122 SER A C 1
ATOM 975 O O . SER A 1 122 ? -13.629 18.354 7.717 1.00 57.19 122 SER A O 1
ATOM 977 N N . GLY A 1 123 ? -15.673 17.465 7.935 1.00 52.28 123 GLY A N 1
ATOM 978 C CA . GLY A 1 123 ? -16.083 17.700 6.561 1.00 52.28 123 GLY A CA 1
ATOM 979 C C . GLY A 1 123 ? -15.297 16.889 5.529 1.00 52.28 123 GLY A C 1
ATOM 980 O O . GLY A 1 123 ? -15.548 17.061 4.336 1.00 52.28 123 GLY A O 1
ATOM 981 N N . GLU A 1 124 ? -14.378 16.046 5.991 1.00 50.34 124 GLU A N 1
ATOM 982 C CA . GLU A 1 124 ? -13.702 14.999 5.251 1.00 50.34 124 GLU A CA 1
ATOM 983 C C . GLU A 1 124 ? -14.632 13.783 5.249 1.00 50.34 124 GLU A C 1
ATOM 985 O O . GLU A 1 124 ? -15.050 13.313 6.305 1.00 50.34 124 GLU A O 1
ATOM 990 N N . ASN A 1 125 ? -14.973 13.278 4.063 1.00 52.69 125 ASN A N 1
ATOM 991 C CA . ASN A 1 125 ? -15.764 12.056 3.876 1.00 52.69 125 ASN A CA 1
ATOM 992 C C . ASN A 1 125 ? -17.260 12.118 4.251 1.00 52.69 125 ASN A C 1
ATOM 994 O O . ASN A 1 125 ? -17.886 11.063 4.343 1.00 52.69 125 ASN A O 1
ATOM 998 N N . LEU A 1 126 ? -17.884 13.299 4.376 1.00 53.00 126 LEU A N 1
ATOM 999 C CA . LEU A 1 126 ? -19.357 13.389 4.453 1.00 53.00 126 LEU A CA 1
ATOM 1000 C C . LEU A 1 126 ? -20.030 12.719 3.238 1.00 53.00 126 LEU A C 1
ATOM 1002 O O . LEU A 1 126 ? -21.034 12.029 3.395 1.00 53.00 126 LEU A O 1
ATOM 1006 N N . ASP A 1 127 ? -19.422 12.842 2.055 1.00 56.50 127 ASP A N 1
ATOM 1007 C CA . ASP A 1 127 ? -19.876 12.196 0.815 1.00 56.50 127 ASP A CA 1
ATOM 1008 C C . ASP A 1 127 ? -19.760 10.651 0.862 1.00 56.50 127 ASP A C 1
ATOM 1010 O O . ASP A 1 127 ? -20.456 9.953 0.130 1.00 56.50 127 ASP A O 1
ATOM 1014 N N . ASN A 1 128 ? -18.924 10.098 1.755 1.00 55.16 128 ASN A N 1
ATOM 1015 C CA . ASN A 1 128 ? -18.842 8.651 2.019 1.00 55.16 128 ASN A CA 1
ATOM 1016 C C . ASN A 1 128 ? -19.812 8.196 3.123 1.00 55.16 128 ASN A C 1
ATOM 1018 O O . ASN A 1 128 ? -19.988 7.001 3.335 1.00 55.16 128 ASN A O 1
ATOM 1022 N N . LEU A 1 129 ? -20.400 9.133 3.871 1.00 55.62 129 LEU A N 1
ATOM 1023 C CA . LEU A 1 129 ? -21.387 8.847 4.911 1.00 55.62 129 LEU A CA 1
ATOM 1024 C C . LEU A 1 129 ? -22.815 8.969 4.366 1.00 55.62 129 LEU A C 1
ATOM 1026 O O . LEU A 1 129 ? -23.703 8.265 4.837 1.00 55.62 129 LEU A O 1
ATOM 1030 N N . ILE A 1 130 ? -23.017 9.850 3.379 1.00 58.88 130 ILE A N 1
ATOM 1031 C CA . ILE A 1 130 ? -24.285 10.077 2.687 1.00 58.88 130 ILE A CA 1
ATOM 1032 C C . ILE A 1 130 ? -24.197 9.487 1.287 1.00 58.88 130 ILE A C 1
ATOM 1034 O O . ILE A 1 130 ? -23.746 10.123 0.340 1.00 58.88 130 ILE A O 1
ATOM 1038 N N . HIS A 1 131 ? -24.669 8.258 1.149 1.00 59.53 131 HIS A N 1
ATOM 1039 C CA . HIS A 1 131 ? -24.736 7.593 -0.144 1.00 59.53 131 HIS A CA 1
ATOM 1040 C C . HIS A 1 131 ? -26.137 7.703 -0.746 1.00 59.53 131 HIS A C 1
ATOM 1042 O O . HIS A 1 131 ? -27.144 7.537 -0.051 1.00 59.53 131 HIS A O 1
ATOM 1048 N N . THR A 1 132 ? -26.212 7.943 -2.054 1.00 61.38 132 THR A N 1
ATOM 1049 C CA . THR A 1 132 ? -27.479 7.890 -2.788 1.00 61.38 132 THR A CA 1
ATOM 1050 C C . THR A 1 132 ? -27.959 6.437 -2.845 1.00 61.38 132 THR A C 1
ATOM 1052 O O . THR A 1 132 ? -27.197 5.577 -3.288 1.00 61.38 132 THR A O 1
ATOM 1055 N N . PRO A 1 133 ? -29.187 6.122 -2.397 1.00 60.78 133 PRO A N 1
ATOM 1056 C CA . PRO A 1 133 ? -29.712 4.764 -2.482 1.00 60.78 133 PRO A CA 1
ATOM 1057 C C . PRO A 1 133 ? -29.874 4.343 -3.951 1.00 60.78 133 PRO A C 1
ATOM 1059 O O . PRO A 1 133 ? -30.338 5.130 -4.779 1.00 60.78 133 PRO A O 1
ATOM 1062 N N . TYR A 1 134 ? -29.503 3.104 -4.273 1.00 65.62 134 TYR A N 1
ATOM 1063 C CA . TYR A 1 134 ? -29.666 2.508 -5.600 1.00 65.62 134 TYR A CA 1
ATOM 1064 C C . TYR A 1 134 ? -30.110 1.038 -5.504 1.00 65.62 134 TYR A C 1
ATOM 1066 O O . TYR A 1 134 ? -29.659 0.287 -4.642 1.00 65.62 134 TYR A O 1
ATOM 1074 N N . GLY A 1 135 ? -30.973 0.606 -6.432 1.00 67.75 135 GLY A N 1
ATOM 1075 C CA . GLY A 1 135 ? -31.410 -0.792 -6.547 1.00 67.75 135 GLY A CA 1
ATOM 1076 C C . GLY A 1 135 ? -32.747 -1.130 -5.870 1.00 67.75 135 GLY A C 1
ATOM 1077 O O . GLY A 1 135 ? -33.625 -0.277 -5.719 1.00 67.75 135 GLY A O 1
ATOM 1078 N N . CYS A 1 136 ? -32.930 -2.418 -5.538 1.00 74.31 136 CYS A N 1
ATOM 1079 C CA . CYS A 1 136 ? -34.136 -2.961 -4.895 1.00 74.31 136 CYS A CA 1
ATOM 1080 C C . CYS A 1 136 ? -34.305 -2.424 -3.462 1.00 74.31 136 CYS A C 1
ATOM 1082 O O . CYS A 1 136 ? -33.326 -2.109 -2.790 1.00 74.31 136 CYS A O 1
ATOM 1084 N N . GLY A 1 137 ? -35.545 -2.372 -2.961 1.00 68.12 137 GLY A N 1
ATOM 1085 C CA . GLY A 1 137 ? -35.889 -1.723 -1.683 1.00 68.12 137 GLY A CA 1
ATOM 1086 C C . GLY A 1 137 ? -35.044 -2.139 -0.468 1.00 68.12 137 GLY A C 1
ATOM 1087 O O . GLY A 1 137 ? -34.739 -1.296 0.369 1.00 68.12 137 GLY A O 1
ATOM 1088 N N . GLU A 1 138 ? -34.607 -3.399 -0.396 1.00 71.19 138 GLU A N 1
ATOM 1089 C CA . GLU A 1 138 ? -33.767 -3.917 0.696 1.00 71.19 138 GLU A CA 1
ATOM 1090 C C . GLU A 1 138 ? -32.329 -3.369 0.657 1.00 71.19 138 GLU A C 1
ATOM 1092 O O . GLU A 1 138 ? -31.778 -2.983 1.687 1.00 71.19 138 GLU A O 1
ATOM 1097 N N . GLN A 1 139 ? -31.750 -3.230 -0.539 1.00 64.94 139 GLN A N 1
ATOM 1098 C CA . GLN A 1 139 ? -30.428 -2.621 -0.732 1.00 64.94 139 GLN A CA 1
ATOM 1099 C C . GLN A 1 139 ? -30.491 -1.102 -0.527 1.00 64.94 139 GLN A C 1
ATOM 1101 O O . GLN A 1 139 ? -29.605 -0.527 0.100 1.00 64.94 139 GLN A O 1
ATOM 1106 N N . ASN A 1 140 ? -31.596 -0.468 -0.936 1.00 69.06 140 ASN A N 1
ATOM 1107 C CA . ASN A 1 140 ? -31.848 0.944 -0.645 1.00 69.06 140 ASN A CA 1
ATOM 1108 C C . ASN A 1 140 ? -31.944 1.219 0.858 1.00 69.06 140 ASN A C 1
ATOM 1110 O O . ASN A 1 140 ? -31.473 2.258 1.316 1.00 69.06 140 ASN A O 1
ATOM 1114 N N . MET A 1 141 ? -32.534 0.307 1.639 1.00 71.31 141 MET A N 1
ATOM 1115 C CA . MET A 1 141 ? -32.686 0.498 3.082 1.00 71.31 141 MET A CA 1
ATOM 1116 C C . MET A 1 141 ? -31.337 0.478 3.809 1.00 71.31 141 MET A C 1
ATOM 1118 O O . MET A 1 141 ? -31.135 1.274 4.727 1.00 71.31 141 MET A O 1
ATOM 1122 N N . PHE A 1 142 ? -30.401 -0.367 3.363 1.00 67.81 142 PHE A N 1
ATOM 1123 C CA . PHE A 1 142 ? -29.046 -0.437 3.917 1.00 67.81 142 PHE A CA 1
ATOM 1124 C C . PHE A 1 142 ? -28.323 0.916 3.844 1.00 67.81 142 PHE A C 1
ATOM 1126 O O . PHE A 1 142 ? -27.663 1.327 4.793 1.00 67.81 142 PHE A O 1
ATOM 1133 N N . THR A 1 143 ? -28.509 1.641 2.743 1.00 65.12 143 THR A N 1
ATOM 1134 C CA . THR A 1 143 ? -27.919 2.965 2.522 1.00 65.12 143 THR A CA 1
ATOM 1135 C C . THR A 1 143 ? -28.745 4.100 3.144 1.00 65.12 143 THR A C 1
ATOM 1137 O O . THR A 1 143 ? -28.199 5.087 3.629 1.00 65.12 143 THR A O 1
ATOM 1140 N N . MET A 1 144 ? -30.074 3.971 3.169 1.00 72.38 144 MET A N 1
ATOM 1141 C CA . MET A 1 144 ? -30.989 5.017 3.640 1.00 72.38 144 MET A CA 1
ATOM 1142 C C . MET A 1 144 ? -31.021 5.158 5.168 1.00 72.38 144 MET A C 1
ATOM 1144 O O . MET A 1 144 ? -31.145 6.275 5.676 1.00 72.38 144 MET A O 1
ATOM 1148 N N . VAL A 1 145 ? -30.929 4.052 5.914 1.00 76.06 145 VAL A N 1
ATOM 1149 C CA . VAL A 1 145 ? -31.030 4.071 7.384 1.00 76.06 145 VAL A CA 1
ATOM 1150 C C . VAL A 1 145 ? -29.898 4.882 8.035 1.00 76.06 145 VAL A C 1
ATOM 1152 O O . VAL A 1 145 ? -30.216 5.751 8.852 1.00 76.06 145 VAL A O 1
ATOM 1155 N N . PRO A 1 146 ? -28.613 4.700 7.667 1.00 69.81 146 PRO A N 1
ATOM 1156 C CA . PRO A 1 146 ? -27.526 5.537 8.177 1.00 69.81 146 PRO A CA 1
ATOM 1157 C C . PRO A 1 146 ? -27.737 7.029 7.887 1.00 69.81 146 PRO A C 1
ATOM 1159 O O . PRO A 1 146 ? -27.654 7.841 8.810 1.00 69.81 146 PRO A O 1
ATOM 1162 N N . ASN A 1 147 ? -28.114 7.390 6.652 1.00 71.12 147 ASN A N 1
ATOM 1163 C CA . ASN A 1 147 ? -28.382 8.780 6.257 1.00 71.12 147 ASN A CA 1
ATOM 1164 C C . ASN A 1 147 ? -29.499 9.411 7.104 1.00 71.12 147 ASN A C 1
ATOM 1166 O O . ASN A 1 147 ? -29.376 10.545 7.567 1.00 71.12 147 ASN A O 1
ATOM 1170 N N . LEU A 1 148 ? -30.591 8.676 7.345 1.00 75.88 148 LEU A N 1
ATOM 1171 C CA . LEU A 1 148 ? -31.698 9.157 8.172 1.00 75.88 148 LEU A CA 1
ATOM 1172 C C . LEU A 1 148 ? -31.272 9.363 9.633 1.00 75.88 148 LEU A C 1
ATOM 1174 O O . LEU A 1 148 ? -31.710 10.323 10.266 1.00 75.88 148 LEU A O 1
ATOM 1178 N N . MET A 1 149 ? -30.414 8.493 10.170 1.00 73.31 149 MET A N 1
ATOM 1179 C CA . MET A 1 149 ? -29.878 8.640 11.526 1.00 73.31 149 MET A CA 1
ATOM 1180 C C . MET A 1 149 ? -28.954 9.862 11.643 1.00 73.31 149 MET A C 1
ATOM 1182 O O . MET A 1 149 ? -29.056 10.586 12.635 1.00 73.31 149 MET A O 1
ATOM 1186 N N . VAL A 1 150 ? -28.137 10.155 10.615 1.00 71.38 150 VAL A N 1
ATOM 1187 C CA . VAL A 1 150 ? -27.340 11.403 10.529 1.00 71.38 150 VAL A CA 1
ATOM 1188 C C . VAL A 1 150 ? -28.264 12.609 10.605 1.00 71.38 150 VAL A C 1
ATOM 1190 O O . VAL A 1 150 ? -28.070 13.495 11.435 1.00 71.38 150 VAL A O 1
ATOM 1193 N N . LEU A 1 151 ? -29.295 12.627 9.759 1.00 72.25 151 LEU A N 1
ATOM 1194 C CA . LEU A 1 151 ? -30.236 13.739 9.679 1.00 72.25 151 LEU A CA 1
ATOM 1195 C C . LEU A 1 151 ? -30.987 13.946 10.995 1.00 72.25 151 LEU A C 1
ATOM 1197 O O . LEU A 1 151 ? -31.078 15.076 11.465 1.00 72.25 151 LEU A O 1
ATOM 1201 N N . LYS A 1 152 ? -31.473 12.872 11.629 1.00 74.00 152 LYS A N 1
ATOM 1202 C CA . LYS A 1 152 ? -32.146 12.962 12.933 1.00 74.00 152 LYS A CA 1
ATOM 1203 C C . LYS A 1 152 ? -31.229 13.524 14.015 1.00 74.00 152 LYS A C 1
ATOM 1205 O O . LYS A 1 152 ? -31.656 14.387 14.778 1.00 74.00 152 LYS A O 1
ATOM 1210 N N . TYR A 1 153 ? -29.973 13.083 14.061 1.00 72.69 153 TYR A N 1
ATOM 1211 C CA . TYR A 1 153 ? -28.997 13.626 15.001 1.00 72.69 153 TYR A CA 1
ATOM 1212 C C . TYR A 1 153 ? -28.750 15.119 14.753 1.00 72.69 153 TYR A C 1
ATOM 1214 O O . TYR A 1 153 ? -28.797 15.931 15.679 1.00 72.69 153 TYR A O 1
ATOM 1222 N N . LEU A 1 154 ? -28.526 15.494 13.495 1.00 70.56 154 LEU A N 1
ATOM 1223 C CA . LEU A 1 154 ? -28.284 16.877 13.107 1.00 70.56 154 LEU A CA 1
ATOM 1224 C C . LEU A 1 154 ? -29.492 17.779 13.318 1.00 70.56 154 LEU A C 1
ATOM 1226 O O . LEU A 1 154 ? -29.290 18.961 13.495 1.00 70.56 154 LEU A O 1
ATOM 1230 N N . GLN A 1 155 ? -30.720 17.261 13.299 1.00 70.81 155 GLN A N 1
ATOM 1231 C CA . GLN A 1 155 ? -31.919 18.017 13.673 1.00 70.81 155 GLN A CA 1
ATOM 1232 C C . GLN A 1 155 ? -32.060 18.167 15.192 1.00 70.81 155 GLN A C 1
ATOM 1234 O O . GLN A 1 155 ? -32.579 19.172 15.663 1.00 70.81 155 GLN A O 1
ATOM 1239 N N . SER A 1 156 ? -31.624 17.161 15.956 1.00 69.50 156 SER A N 1
ATOM 1240 C CA . SER A 1 156 ? -31.679 17.174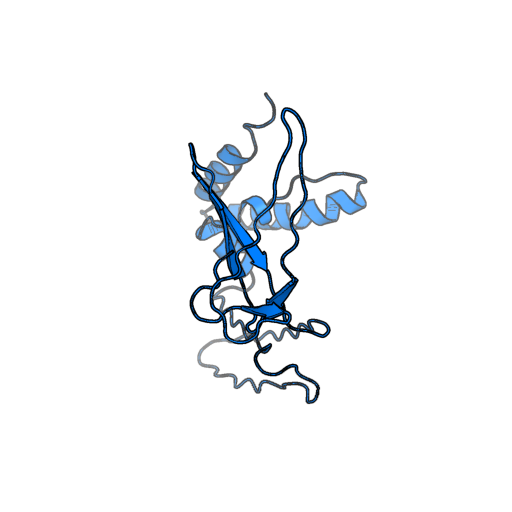 17.426 1.00 69.50 156 SER A CA 1
ATOM 1241 C C . SER A 1 156 ? -30.587 18.025 18.078 1.00 69.50 156 SER A C 1
ATOM 1243 O O . SER A 1 156 ? -30.724 18.443 19.224 1.00 69.50 156 SER A O 1
ATOM 1245 N N . THR A 1 157 ? -29.502 18.278 17.350 1.00 65.44 157 THR A N 1
ATOM 1246 C CA . THR A 1 157 ? -28.426 19.189 17.738 1.00 65.44 157 THR A CA 1
ATOM 1247 C C . THR A 1 157 ? -28.563 20.437 16.877 1.00 65.44 157 THR A C 1
ATOM 1249 O O . THR A 1 157 ? -28.842 20.312 15.698 1.00 65.44 157 THR A O 1
ATOM 1252 N N . ASP A 1 158 ? -28.360 21.654 17.376 1.00 62.81 158 ASP A N 1
ATOM 1253 C CA . ASP A 1 158 ? -28.517 22.890 16.569 1.00 62.81 158 ASP A CA 1
ATOM 1254 C C . ASP A 1 158 ? -27.502 23.036 15.392 1.00 62.81 158 ASP A C 1
ATOM 1256 O O . ASP A 1 158 ? -27.315 24.103 14.806 1.00 62.81 158 ASP A O 1
ATOM 1260 N N . ASN A 1 159 ? -26.832 21.946 15.008 1.00 57.41 159 ASN A N 1
ATOM 1261 C CA . ASN A 1 159 ? -25.861 21.838 13.925 1.00 57.41 159 ASN A CA 1
ATOM 1262 C C . ASN A 1 159 ? -26.489 21.559 12.543 1.00 57.41 159 ASN A C 1
ATOM 1264 O O . ASN A 1 159 ? -25.759 21.564 11.546 1.00 57.41 159 ASN A O 1
ATOM 1268 N N . ALA A 1 160 ? -27.816 21.370 12.454 1.00 56.47 160 ALA A N 1
ATOM 1269 C CA . ALA A 1 160 ? -28.559 21.103 11.213 1.00 56.47 160 ALA A CA 1
ATOM 1270 C C . ALA A 1 160 ? -28.156 22.025 10.052 1.00 56.47 160 ALA A C 1
ATOM 1272 O O . ALA A 1 160 ? -27.933 21.578 8.927 1.00 56.47 160 ALA A O 1
ATOM 1273 N N . ASN A 1 161 ? -28.015 23.321 10.340 1.00 55.31 161 ASN A N 1
ATOM 1274 C CA . ASN A 1 161 ? -27.843 24.345 9.315 1.00 55.31 161 ASN A CA 1
ATOM 1275 C C . ASN A 1 161 ? -26.453 24.334 8.657 1.00 55.31 161 ASN A C 1
ATOM 1277 O O . ASN A 1 161 ? -26.325 24.765 7.516 1.00 55.31 161 ASN A O 1
ATOM 1281 N N . LYS A 1 162 ? -25.395 23.843 9.317 1.00 58.16 162 LYS A N 1
ATOM 1282 C CA . LYS A 1 162 ? -24.040 23.834 8.724 1.00 58.16 162 LYS A CA 1
ATOM 1283 C C . LYS A 1 162 ? -23.809 22.630 7.811 1.00 58.16 162 LYS A C 1
ATOM 1285 O O . LYS A 1 162 ? -23.282 22.789 6.713 1.00 58.16 162 LYS A O 1
ATOM 1290 N N . ALA A 1 163 ? -24.227 21.444 8.246 1.00 55.50 163 ALA A N 1
ATOM 1291 C CA . ALA A 1 163 ? -24.035 20.205 7.494 1.00 55.50 163 ALA A CA 1
ATOM 1292 C C . ALA A 1 163 ? -24.983 20.100 6.285 1.00 55.50 163 ALA A C 1
ATOM 1294 O O . ALA A 1 163 ? -24.550 19.699 5.206 1.00 55.50 163 ALA A O 1
ATOM 1295 N N . LEU A 1 164 ? -26.244 20.535 6.429 1.00 55.16 164 LEU A N 1
ATOM 1296 C CA . LEU A 1 164 ? -27.228 20.519 5.341 1.00 55.16 164 LEU A CA 1
ATOM 1297 C C . LEU A 1 164 ? -26.808 21.430 4.177 1.00 55.16 164 LEU A C 1
ATOM 1299 O O . LEU A 1 164 ? -26.853 21.009 3.027 1.00 55.16 164 LEU A O 1
ATOM 1303 N N . ASN A 1 165 ? -26.315 22.638 4.469 1.00 55.56 165 ASN A N 1
ATOM 1304 C CA . ASN A 1 165 ? -25.822 23.562 3.441 1.00 55.56 165 ASN A CA 1
ATOM 1305 C C . ASN A 1 165 ? -24.597 23.017 2.683 1.00 55.56 165 ASN A C 1
ATOM 1307 O O . ASN A 1 165 ? -24.417 23.329 1.511 1.00 55.56 165 ASN A O 1
ATOM 1311 N N . LYS A 1 166 ? -23.765 22.180 3.319 1.00 54.94 166 LYS A N 1
ATOM 1312 C CA . LYS A 1 166 ? -22.605 21.554 2.666 1.00 54.94 166 LYS A CA 1
ATOM 1313 C C . LYS A 1 166 ? -23.006 20.351 1.801 1.00 54.94 166 LYS A C 1
ATOM 1315 O O . LYS A 1 166 ? -22.535 20.244 0.676 1.00 54.94 166 LYS A O 1
ATOM 1320 N N . ALA A 1 167 ? -23.910 19.499 2.290 1.00 54.06 167 ALA A N 1
ATOM 1321 C CA . ALA A 1 167 ? -24.426 18.354 1.535 1.00 54.06 167 ALA A CA 1
ATOM 1322 C C . ALA A 1 167 ? -25.257 18.788 0.312 1.00 54.06 167 ALA A C 1
ATOM 1324 O O . ALA A 1 167 ? -25.074 18.258 -0.779 1.00 54.06 167 ALA A O 1
ATOM 1325 N N . LEU A 1 168 ? -26.114 19.808 0.451 1.00 52.00 168 LEU A N 1
ATOM 1326 C CA . LEU A 1 168 ? -26.902 20.340 -0.669 1.00 52.00 168 LEU A CA 1
ATOM 1327 C C . LEU A 1 168 ? -26.024 20.907 -1.797 1.00 52.00 168 LEU A C 1
ATOM 1329 O O . LEU A 1 168 ? -26.376 20.764 -2.964 1.00 52.00 168 LEU A O 1
ATOM 1333 N N . ASN A 1 169 ? -24.864 21.480 -1.464 1.00 51.91 169 ASN A N 1
ATOM 1334 C CA . ASN A 1 169 ? -23.919 21.992 -2.457 1.00 51.91 169 ASN A CA 1
ATOM 1335 C C . ASN A 1 169 ? -23.153 20.884 -3.205 1.00 51.91 169 ASN A C 1
ATOM 1337 O O . ASN A 1 169 ? -22.740 21.118 -4.336 1.00 51.91 169 ASN A O 1
ATOM 1341 N N . ASN A 1 170 ? -22.985 19.695 -2.611 1.00 51.16 170 ASN A N 1
ATOM 1342 C CA . ASN A 1 170 ? -22.285 18.567 -3.240 1.00 51.16 170 ASN A CA 1
ATOM 1343 C C . ASN A 1 170 ? -23.224 17.591 -3.972 1.00 51.16 170 ASN A C 1
ATOM 1345 O O . ASN A 1 170 ? -22.795 16.939 -4.915 1.00 51.16 170 ASN A O 1
ATOM 1349 N N . SER A 1 171 ? -24.490 17.463 -3.559 1.00 48.91 171 SER A N 1
ATOM 1350 C CA . SER A 1 171 ? -25.378 16.389 -4.044 1.00 48.91 171 SER A CA 1
ATOM 1351 C C . SER A 1 171 ? -26.422 16.814 -5.086 1.00 48.91 171 SER A C 1
ATOM 1353 O O . SER A 1 171 ? -27.115 15.951 -5.617 1.00 48.91 171 SER A O 1
ATOM 1355 N N . TYR A 1 172 ? -26.565 18.111 -5.387 1.00 43.50 172 TYR A N 1
ATOM 1356 C CA . TYR A 1 172 ? -27.610 18.616 -6.299 1.00 43.50 172 TYR A CA 1
ATOM 1357 C C . TYR A 1 172 ? -27.094 19.252 -7.601 1.00 43.50 172 TYR A C 1
ATOM 1359 O O . TYR A 1 172 ? -27.906 19.751 -8.379 1.00 43.50 172 TYR A O 1
ATOM 1367 N N . LEU A 1 173 ? -25.785 19.213 -7.881 1.00 38.50 173 LEU A N 1
ATOM 1368 C CA . LEU A 1 173 ? -25.216 19.767 -9.122 1.00 38.50 173 LEU A CA 1
ATOM 1369 C C . LEU A 1 173 ? -24.945 18.743 -10.240 1.00 38.50 173 LEU A C 1
ATOM 1371 O O . LEU A 1 173 ? -24.571 19.163 -11.325 1.00 38.50 173 LEU A O 1
ATOM 1375 N N . ASP A 1 174 ? -25.227 17.451 -10.040 1.00 39.97 174 ASP A N 1
ATOM 1376 C CA . ASP A 1 174 ? -25.024 16.409 -11.070 1.00 39.97 174 ASP A CA 1
ATOM 1377 C C . ASP A 1 174 ? -26.327 15.923 -11.745 1.00 39.97 174 ASP A C 1
ATOM 1379 O O . ASP A 1 174 ? -26.371 14.844 -12.336 1.00 39.97 174 ASP A O 1
ATOM 1383 N N . PHE A 1 175 ? -27.406 16.714 -11.688 1.00 38.28 175 PHE 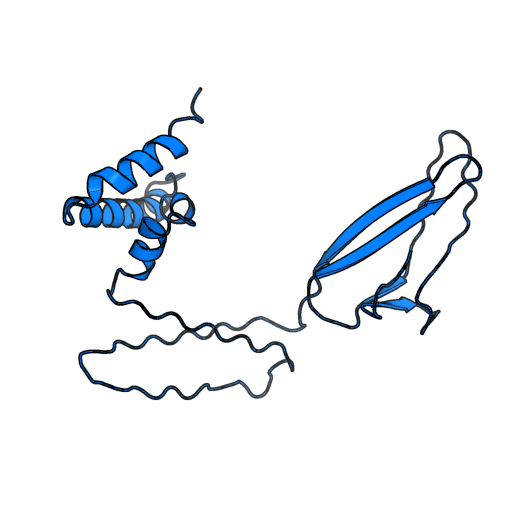A N 1
ATOM 1384 C CA . PHE A 1 175 ? -28.651 16.425 -12.423 1.00 38.28 175 PHE A CA 1
ATOM 1385 C C . PHE A 1 175 ? -29.078 17.496 -13.440 1.00 38.28 175 PHE A C 1
ATOM 1387 O O . PHE A 1 175 ? -30.239 17.502 -13.851 1.00 38.28 175 PHE A O 1
ATOM 1394 N N . PHE A 1 176 ? -28.144 18.326 -13.919 1.00 40.66 176 PHE A N 1
ATOM 1395 C CA . PHE A 1 176 ? -28.254 19.007 -15.217 1.00 40.66 176 PHE A CA 1
ATOM 1396 C C . PHE A 1 176 ? -26.900 19.105 -15.915 1.00 40.66 176 PHE A C 1
ATOM 1398 O O . PHE A 1 176 ? -25.945 19.583 -15.268 1.00 40.66 176 PHE A O 1
#